Protein AF-A0A528TV25-F1 (afdb_monomer_lite)

Sequence (119 aa):
WLLYYGLGSLFPQYPWIRESWMWPYLRQAWPYGVLALTLSFAGYEGEVMRGAFAGVPKGQLEAARAFGMSRFKIFRRIRQDTYLTYEPLLLLALIYMTITGILVLIFSRIEARIPVKIG

Foldseek 3Di:
DCQCVPQLVVQVVDPVSCPDPCNVVSNDPLVSVVVVVVVVLVVVVVVVVVVLVVPDDVVLVVVCVVVVHDPVRSVVVSVVVSCVVCVVVVVVSVVVVVVSVVVSVVVVVVVVVDPPPPD

Secondary structure (DSSP, 8-state):
-IIIIIIHHHGGG-HHHHTSTTHHHHTSSHHHHHHHHHHHHHHHHHHHHHHHHHTS-HHHHHHHHHTT--HHHHHHHHHHHHHHHHHHHHHHHHHHHHHHHHHHHHHHHHHTTS-----

Structure (mmCIF, N/CA/C/O backbone):
data_AF-A0A528TV25-F1
#
_entry.id   AF-A0A528TV25-F1
#
loop_
_atom_site.group_PDB
_atom_site.id
_atom_site.type_symbol
_atom_site.label_atom_id
_atom_site.label_alt_id
_atom_site.label_comp_id
_atom_site.label_asym_id
_atom_site.label_entity_id
_atom_site.label_seq_id
_atom_site.pdbx_PDB_ins_code
_atom_site.Cartn_x
_atom_site.Cartn_y
_atom_site.Cartn_z
_atom_site.occupancy
_atom_site.B_iso_or_equiv
_atom_site.auth_seq_id
_atom_site.auth_comp_id
_atom_site.auth_asym_id
_atom_site.auth_atom_id
_atom_site.pdbx_PDB_model_num
ATOM 1 N N . TRP A 1 1 ? 12.673 -9.988 -9.044 1.00 53.59 1 TRP A N 1
ATOM 2 C CA . TRP A 1 1 ? 13.238 -11.025 -9.934 1.00 53.59 1 TRP A CA 1
ATOM 3 C C . TRP A 1 1 ? 12.140 -11.844 -10.619 1.00 53.59 1 TRP A C 1
ATOM 5 O O . TRP A 1 1 ? 12.030 -11.740 -11.832 1.00 53.59 1 TRP A O 1
ATOM 15 N N . LEU A 1 2 ? 11.260 -12.536 -9.876 1.00 68.56 2 LEU A N 1
ATOM 16 C CA . LEU A 1 2 ? 10.148 -13.336 -10.435 1.00 68.56 2 LEU A CA 1
ATOM 17 C C . LEU A 1 2 ? 9.179 -12.566 -11.351 1.00 68.56 2 LEU A C 1
ATOM 19 O O . LEU A 1 2 ? 8.781 -13.090 -12.381 1.00 68.56 2 LEU A O 1
ATOM 23 N N . LEU A 1 3 ? 8.810 -11.327 -11.015 1.00 70.12 3 LEU A N 1
ATOM 24 C CA . LEU A 1 3 ? 7.870 -10.558 -11.843 1.00 70.12 3 LEU A CA 1
ATOM 25 C C . LEU A 1 3 ? 8.479 -10.173 -13.200 1.00 70.12 3 LEU A C 1
ATOM 27 O O . LEU A 1 3 ? 7.865 -10.400 -14.230 1.00 70.12 3 LEU A O 1
ATOM 31 N N . TYR A 1 4 ? 9.712 -9.666 -13.221 1.00 66.19 4 TYR A N 1
ATOM 32 C CA . TYR A 1 4 ? 10.364 -9.260 -14.468 1.00 66.19 4 TYR A CA 1
ATOM 33 C C . TYR A 1 4 ? 10.796 -10.454 -15.330 1.00 66.19 4 TYR A C 1
ATOM 35 O O . TYR A 1 4 ? 10.454 -10.519 -16.503 1.00 66.19 4 TYR A O 1
ATOM 43 N N . TYR A 1 5 ? 11.498 -11.433 -14.752 1.00 67.56 5 TYR A N 1
ATOM 44 C CA . TYR A 1 5 ? 11.996 -12.582 -15.515 1.00 67.56 5 TYR A CA 1
ATOM 45 C C . TYR A 1 5 ? 10.941 -13.670 -15.727 1.00 67.56 5 TYR A C 1
ATOM 47 O O . TYR A 1 5 ? 11.005 -14.378 -16.722 1.00 67.56 5 TYR A O 1
ATOM 55 N N . GLY A 1 6 ? 9.964 -13.817 -14.830 1.00 73.44 6 GLY A N 1
ATOM 56 C CA . GLY A 1 6 ? 8.869 -14.779 -14.970 1.00 73.44 6 GLY A CA 1
ATOM 57 C C . GLY A 1 6 ? 7.761 -14.244 -15.871 1.00 73.44 6 GLY A C 1
ATOM 58 O O . GLY A 1 6 ? 7.569 -14.745 -16.972 1.00 73.44 6 GLY A O 1
ATOM 59 N N . LEU A 1 7 ? 7.053 -13.188 -15.454 1.00 70.31 7 LEU A N 1
ATOM 60 C 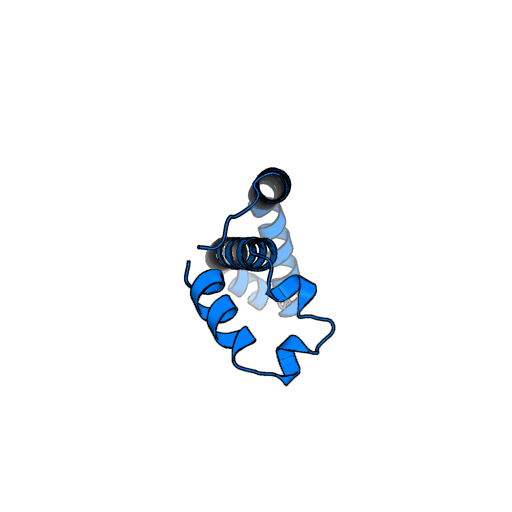CA . LEU A 1 7 ? 5.960 -12.641 -16.274 1.00 70.31 7 LEU A CA 1
ATOM 61 C C . LEU A 1 7 ? 6.481 -11.998 -17.565 1.00 70.31 7 LEU A C 1
ATOM 63 O O . LEU A 1 7 ? 5.897 -12.214 -18.625 1.00 70.31 7 LEU A O 1
ATOM 67 N N . GLY A 1 8 ? 7.619 -11.302 -17.513 1.00 67.81 8 GLY A N 1
ATOM 68 C CA . GLY A 1 8 ? 8.239 -10.716 -18.704 1.00 67.81 8 GLY A CA 1
ATOM 69 C C . GLY A 1 8 ? 8.771 -11.737 -19.720 1.00 67.81 8 GLY A C 1
ATOM 70 O O . GLY A 1 8 ? 8.922 -11.373 -20.882 1.00 67.81 8 GLY A O 1
ATOM 71 N N . SER A 1 9 ? 8.994 -13.007 -19.345 1.00 68.81 9 SER A N 1
ATOM 72 C CA . SER A 1 9 ? 9.330 -14.091 -20.294 1.00 68.81 9 SER A CA 1
ATOM 73 C C . SER A 1 9 ? 8.127 -14.942 -20.720 1.00 68.81 9 SER A C 1
ATOM 75 O O . SER A 1 9 ? 8.160 -15.563 -21.784 1.00 68.81 9 SER A O 1
ATOM 77 N N . LEU A 1 10 ? 7.039 -14.937 -19.941 1.00 72.44 10 LEU A N 1
ATOM 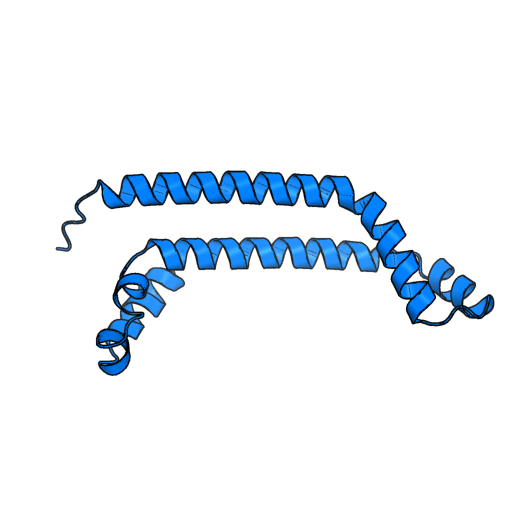78 C CA . LEU A 1 10 ? 5.787 -15.636 -20.253 1.00 72.44 10 LEU A CA 1
ATOM 79 C C . LEU A 1 10 ? 4.887 -14.841 -21.203 1.00 72.44 10 LEU A C 1
ATOM 81 O O . LEU A 1 10 ? 4.353 -15.398 -22.156 1.00 72.44 10 LEU A O 1
ATOM 85 N N . PHE A 1 11 ? 4.732 -13.533 -20.990 1.00 74.44 11 PHE A N 1
ATOM 86 C CA . PHE A 1 11 ? 3.888 -12.682 -21.836 1.00 74.44 11 PHE A CA 1
ATOM 87 C C . PHE A 1 11 ? 4.306 -12.598 -23.311 1.00 74.44 11 PHE A C 1
ATOM 89 O O . PHE A 1 11 ? 3.416 -12.601 -24.163 1.00 74.44 11 PHE A O 1
ATOM 96 N N . PRO A 1 12 ? 5.607 -12.607 -23.666 1.00 71.44 12 PRO A N 1
ATOM 97 C CA . PRO A 1 12 ? 6.020 -12.752 -25.050 1.00 71.44 12 PRO A CA 1
ATOM 98 C C . PRO A 1 12 ? 5.545 -14.068 -25.670 1.00 71.44 12 PRO A C 1
ATOM 100 O O . PRO A 1 12 ? 5.396 -14.122 -26.874 1.00 71.44 12 PRO A O 1
ATOM 103 N N . GLN A 1 13 ? 5.267 -15.147 -24.941 1.00 77.12 13 GLN A N 1
ATOM 104 C CA . GLN A 1 13 ? 4.871 -16.414 -25.583 1.00 77.12 13 GLN A CA 1
ATOM 105 C C . GLN A 1 13 ? 3.473 -16.347 -26.217 1.00 77.12 13 GLN A C 1
ATOM 107 O O . GLN A 1 13 ? 3.161 -17.134 -27.106 1.00 77.12 13 GLN A O 1
ATOM 112 N N . TYR A 1 14 ? 2.669 -15.352 -25.838 1.00 81.12 14 TYR A N 1
ATOM 113 C CA . TYR A 1 14 ? 1.296 -15.174 -26.289 1.00 81.12 14 TYR A CA 1
ATOM 114 C C . TYR A 1 14 ? 1.184 -14.067 -27.358 1.00 81.12 14 TYR A C 1
ATOM 116 O O . TYR A 1 14 ? 1.376 -12.890 -27.041 1.00 81.12 14 TYR A O 1
ATOM 124 N N . PRO A 1 15 ? 0.844 -14.400 -28.621 1.00 75.25 15 PRO A N 1
ATOM 125 C CA . PRO A 1 15 ? 0.778 -13.425 -29.720 1.00 75.25 15 PRO A CA 1
ATOM 126 C C . PRO A 1 15 ? -0.221 -12.283 -29.472 1.00 75.25 15 PRO A C 1
ATOM 128 O O . PRO A 1 15 ? 0.098 -11.117 -29.677 1.00 75.25 15 PRO A O 1
ATOM 131 N N . TRP A 1 16 ? -1.386 -12.604 -28.906 1.00 77.38 16 TRP A N 1
ATOM 132 C CA . TRP A 1 16 ? -2.451 -11.648 -28.584 1.00 77.38 16 TRP A CA 1
ATOM 133 C C . TRP A 1 16 ? -2.050 -10.600 -27.531 1.00 77.38 16 TRP A C 1
ATOM 135 O O . TRP A 1 16 ? -2.568 -9.486 -27.542 1.00 77.38 16 TRP A O 1
ATOM 145 N N . ILE A 1 17 ? -1.098 -10.917 -26.645 1.00 76.44 17 ILE A N 1
ATOM 146 C CA . ILE A 1 17 ? -0.560 -9.954 -25.672 1.00 76.44 17 ILE A CA 1
ATOM 147 C C . ILE A 1 17 ? 0.443 -9.019 -26.352 1.00 76.44 17 ILE A C 1
ATOM 149 O O . ILE A 1 17 ? 0.448 -7.824 -26.058 1.00 76.44 17 ILE A O 1
ATOM 153 N N . ARG A 1 18 ? 1.252 -9.527 -27.292 1.00 72.44 18 ARG A N 1
ATOM 154 C CA . ARG A 1 18 ? 2.223 -8.723 -28.056 1.00 72.44 18 ARG A CA 1
ATOM 155 C C . ARG A 1 18 ? 1.570 -7.709 -28.989 1.00 72.44 18 ARG A C 1
ATOM 157 O O . ARG A 1 18 ? 2.112 -6.626 -29.182 1.00 72.44 18 ARG A O 1
ATOM 164 N N . GLU A 1 19 ? 0.425 -8.063 -29.558 1.00 78.00 19 GLU A N 1
ATOM 165 C CA . GLU A 1 19 ? -0.346 -7.192 -30.454 1.00 78.00 19 GLU A CA 1
ATOM 166 C C . GLU A 1 19 ? -1.240 -6.203 -29.690 1.00 78.00 19 GLU A C 1
ATOM 168 O O . GLU A 1 19 ? -1.800 -5.276 -30.272 1.00 78.00 19 GLU A O 1
ATOM 173 N N . SER A 1 20 ? -1.357 -6.368 -28.370 1.00 81.62 20 SER A N 1
ATOM 174 C CA . SER A 1 20 ? -2.163 -5.486 -27.537 1.00 81.62 20 SER A CA 1
ATOM 175 C C . SER A 1 20 ? -1.486 -4.137 -27.284 1.00 81.62 20 SER A C 1
ATOM 177 O O . SER A 1 20 ? -0.261 -4.004 -27.215 1.00 81.62 20 SER A O 1
ATOM 179 N N . TRP A 1 21 ? -2.314 -3.133 -27.002 1.00 80.94 21 TRP A N 1
ATOM 180 C CA . TRP A 1 21 ? -1.887 -1.807 -26.549 1.00 80.94 21 TRP A CA 1
ATOM 181 C C . TRP A 1 21 ? -1.067 -1.831 -25.242 1.00 80.94 21 TRP A C 1
ATOM 183 O O . TRP A 1 21 ? -0.412 -0.845 -24.911 1.00 80.94 21 TRP A O 1
ATOM 193 N N . MET A 1 22 ? -1.082 -2.943 -24.495 1.00 75.38 22 MET A N 1
ATOM 194 C CA . MET A 1 22 ? -0.359 -3.107 -23.229 1.00 75.38 22 MET A CA 1
ATOM 195 C C . MET A 1 22 ? 1.101 -3.534 -23.423 1.00 75.38 22 MET A C 1
ATOM 197 O O . MET A 1 22 ? 1.928 -3.339 -22.530 1.00 75.38 22 MET A O 1
ATOM 201 N N . TRP A 1 23 ? 1.446 -4.089 -24.587 1.00 76.25 23 TRP A N 1
ATOM 202 C CA . TRP A 1 23 ? 2.785 -4.594 -24.893 1.00 76.25 23 TRP A CA 1
ATOM 203 C C . TRP A 1 23 ? 3.929 -3.577 -24.714 1.00 76.25 23 TRP A C 1
ATOM 205 O O . TRP A 1 23 ? 4.965 -3.955 -24.157 1.00 76.25 23 TRP A O 1
ATOM 215 N N . PRO A 1 24 ? 3.784 -2.287 -25.094 1.00 76.25 24 PRO A N 1
ATOM 216 C CA . PRO A 1 24 ? 4.823 -1.282 -24.882 1.00 76.25 24 PRO A CA 1
ATOM 217 C C . PRO A 1 24 ? 5.193 -1.100 -23.412 1.00 76.25 24 PRO A C 1
ATOM 219 O O . PRO A 1 24 ? 6.339 -0.772 -23.122 1.00 76.25 24 PRO A O 1
ATOM 222 N N . TYR A 1 25 ? 4.251 -1.332 -22.497 1.00 74.38 25 TYR A N 1
ATOM 223 C CA . TYR A 1 25 ? 4.464 -1.234 -21.057 1.00 74.38 25 TYR A CA 1
ATOM 224 C C . TYR A 1 25 ? 4.986 -2.560 -20.493 1.00 74.38 25 TYR A C 1
ATOM 226 O O . TYR A 1 25 ? 5.998 -2.574 -19.801 1.00 74.38 25 TYR A O 1
ATOM 234 N N . LEU A 1 26 ? 4.367 -3.688 -20.858 1.00 75.75 26 LEU A N 1
ATOM 235 C CA . LEU A 1 26 ? 4.736 -5.024 -20.367 1.00 75.75 26 LEU A CA 1
ATOM 236 C C . LEU A 1 26 ? 6.139 -5.483 -20.790 1.00 75.75 26 LEU A C 1
ATOM 238 O O . LEU A 1 26 ? 6.704 -6.364 -20.150 1.00 75.75 26 LEU A O 1
ATOM 242 N N . ARG A 1 27 ? 6.723 -4.908 -21.844 1.00 73.56 27 ARG A N 1
ATOM 243 C CA . ARG A 1 27 ? 8.111 -5.200 -22.245 1.00 73.56 27 ARG A CA 1
ATOM 244 C C . ARG A 1 27 ? 9.170 -4.424 -21.454 1.00 73.56 27 ARG A C 1
ATOM 246 O O . ARG A 1 27 ? 10.351 -4.721 -21.592 1.00 73.56 27 ARG A O 1
ATOM 253 N N . GLN A 1 28 ? 8.779 -3.387 -20.714 1.00 73.62 28 GLN A N 1
ATOM 254 C CA . GLN A 1 28 ? 9.703 -2.542 -19.953 1.00 73.62 28 GLN A CA 1
ATOM 255 C C . GLN A 1 28 ? 9.871 -3.095 -18.534 1.00 73.62 28 GLN A C 1
ATOM 257 O O . GLN A 1 28 ? 8.957 -3.715 -17.997 1.00 73.62 28 GLN A O 1
ATOM 262 N N . ALA A 1 29 ? 11.024 -2.869 -17.900 1.00 71.25 29 ALA A N 1
ATOM 263 C CA . ALA A 1 29 ? 11.282 -3.384 -16.553 1.00 71.25 29 ALA A CA 1
ATOM 264 C C . ALA A 1 29 ? 10.546 -2.606 -15.450 1.00 71.25 29 ALA A C 1
ATOM 266 O O . ALA A 1 29 ? 10.131 -3.183 -14.440 1.00 71.25 29 ALA A O 1
ATOM 267 N N . TRP A 1 30 ? 10.341 -1.302 -15.652 1.00 68.50 30 TRP A N 1
ATOM 268 C CA . TRP A 1 30 ? 9.831 -0.403 -14.618 1.00 68.50 30 TRP A CA 1
ATOM 269 C C . TRP A 1 30 ? 8.424 -0.744 -14.078 1.00 68.50 30 TRP A C 1
ATOM 271 O O . TRP A 1 30 ? 8.255 -0.628 -12.862 1.00 68.50 30 TRP A O 1
ATOM 281 N N . PRO A 1 31 ? 7.424 -1.219 -14.859 1.00 74.38 31 PRO A N 1
ATOM 282 C CA . PRO A 1 31 ? 6.098 -1.518 -14.309 1.00 74.38 31 PRO A CA 1
ATOM 283 C C . PRO A 1 31 ? 6.127 -2.701 -13.343 1.00 74.38 31 PRO A C 1
ATOM 285 O O . PRO A 1 31 ? 5.423 -2.697 -12.336 1.00 74.38 31 PRO A O 1
ATOM 288 N N . TYR A 1 32 ? 6.982 -3.694 -13.606 1.00 76.81 32 TYR A N 1
ATOM 289 C CA . TYR A 1 32 ? 7.180 -4.822 -12.695 1.00 76.81 32 TYR A CA 1
ATOM 290 C C . TYR A 1 32 ? 7.867 -4.386 -11.403 1.00 76.81 32 TYR A C 1
ATOM 292 O O . TYR A 1 32 ? 7.539 -4.907 -10.339 1.00 76.81 32 TYR A O 1
ATOM 300 N N . GLY A 1 33 ? 8.797 -3.427 -11.485 1.00 75.62 33 GLY A N 1
ATOM 301 C CA . GLY A 1 33 ? 9.427 -2.812 -10.316 1.00 75.62 33 GLY A CA 1
ATOM 302 C C . GLY A 1 33 ? 8.414 -2.075 -9.441 1.00 75.62 33 GLY A C 1
ATOM 303 O O . GLY A 1 33 ? 8.347 -2.326 -8.239 1.00 75.62 33 GLY A O 1
ATOM 304 N N . VAL A 1 34 ? 7.571 -1.238 -10.055 1.00 75.44 34 VAL A N 1
ATOM 305 C CA . VAL A 1 34 ? 6.472 -0.543 -9.366 1.00 75.44 34 VAL A CA 1
ATOM 306 C C . VAL A 1 34 ? 5.531 -1.549 -8.710 1.00 75.44 34 VAL A C 1
ATOM 308 O O . VAL A 1 34 ? 5.287 -1.455 -7.513 1.00 75.44 34 VAL A O 1
ATOM 311 N N . LEU A 1 35 ? 5.065 -2.555 -9.454 1.00 77.31 35 LEU A N 1
ATOM 312 C CA . LEU A 1 35 ? 4.137 -3.560 -8.939 1.00 77.31 35 LEU A CA 1
ATOM 313 C C . LEU A 1 35 ? 4.718 -4.330 -7.742 1.00 77.31 35 LEU A C 1
ATOM 315 O O . LEU A 1 35 ? 4.032 -4.521 -6.739 1.00 77.31 35 LEU A O 1
ATOM 319 N N . ALA A 1 36 ? 5.985 -4.746 -7.824 1.00 78.12 36 ALA A N 1
ATOM 320 C CA . ALA A 1 36 ? 6.671 -5.450 -6.741 1.00 78.12 36 ALA A CA 1
ATOM 321 C C . ALA A 1 36 ? 6.757 -4.607 -5.460 1.00 78.12 36 ALA A C 1
ATOM 323 O O . ALA A 1 36 ? 6.551 -5.117 -4.355 1.00 78.12 36 ALA A O 1
ATOM 324 N N . LEU A 1 37 ? 7.058 -3.316 -5.615 1.00 74.50 37 LEU A N 1
ATOM 325 C CA . LEU A 1 37 ? 7.159 -2.370 -4.510 1.00 74.50 37 LEU A CA 1
ATOM 326 C C . LEU A 1 37 ? 5.789 -2.084 -3.903 1.00 74.50 37 LEU A C 1
ATOM 328 O O . LEU A 1 37 ? 5.644 -2.160 -2.687 1.00 74.50 37 LEU A O 1
ATOM 332 N N . THR A 1 38 ? 4.774 -1.837 -4.7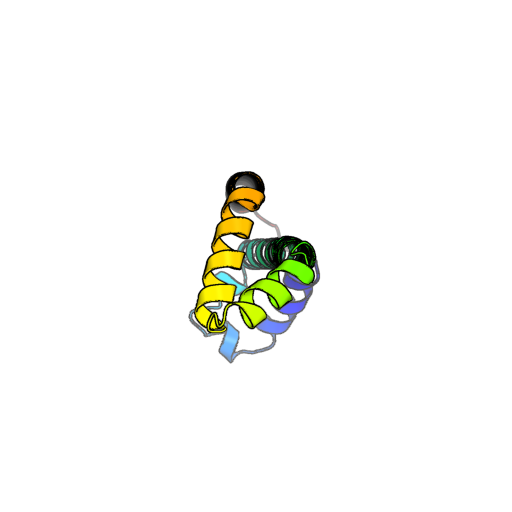35 1.00 77.19 38 THR A N 1
ATOM 333 C CA . THR A 1 38 ? 3.399 -1.622 -4.276 1.00 77.19 38 THR A CA 1
ATOM 334 C C . THR A 1 38 ? 2.883 -2.824 -3.495 1.00 77.19 38 THR A C 1
ATOM 336 O O . THR A 1 38 ? 2.306 -2.639 -2.431 1.00 77.19 38 THR A O 1
ATOM 339 N N . LEU A 1 39 ? 3.121 -4.051 -3.970 1.00 78.44 39 LEU A N 1
ATOM 340 C CA . LEU A 1 39 ? 2.707 -5.263 -3.258 1.00 78.44 39 LEU A CA 1
ATOM 341 C C . LE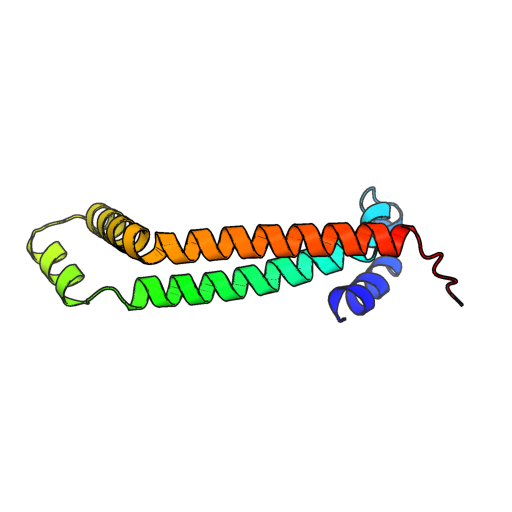U A 1 39 ? 3.437 -5.430 -1.921 1.00 78.44 39 LEU A C 1
ATOM 343 O O . LEU A 1 39 ? 2.797 -5.720 -0.913 1.00 78.44 39 LEU A O 1
ATOM 347 N N . SER A 1 40 ? 4.754 -5.210 -1.897 1.00 77.62 40 SER A N 1
ATOM 348 C CA . SER A 1 40 ? 5.541 -5.257 -0.656 1.00 77.62 40 SER A CA 1
ATOM 349 C C . SER A 1 40 ? 5.036 -4.237 0.369 1.00 77.62 40 SER A C 1
ATOM 351 O O . SER A 1 40 ? 4.855 -4.563 1.541 1.00 77.62 40 SER A O 1
ATOM 353 N N . PHE A 1 41 ? 4.757 -3.014 -0.084 1.00 74.31 41 PHE A N 1
ATOM 354 C CA . PHE A 1 41 ? 4.262 -1.935 0.762 1.00 74.31 41 PHE A CA 1
ATOM 355 C C . PHE A 1 41 ? 2.833 -2.192 1.255 1.00 74.31 41 PHE A C 1
ATOM 357 O O . PHE A 1 41 ? 2.556 -2.055 2.442 1.00 74.31 41 PHE A O 1
ATOM 364 N N . ALA A 1 42 ? 1.939 -2.645 0.374 1.00 76.69 42 ALA A N 1
ATOM 365 C CA . ALA A 1 42 ? 0.568 -2.996 0.734 1.00 76.69 42 ALA A CA 1
ATOM 366 C C . ALA A 1 42 ? 0.514 -4.127 1.774 1.00 76.69 42 ALA A C 1
ATOM 368 O O . ALA A 1 42 ? -0.326 -4.093 2.670 1.00 76.69 42 ALA A O 1
ATOM 369 N N . GLY A 1 43 ? 1.422 -5.106 1.686 1.00 79.19 43 GLY A N 1
ATOM 370 C CA . GLY A 1 43 ? 1.549 -6.161 2.693 1.00 79.19 43 GLY A CA 1
ATOM 371 C C . GLY A 1 43 ? 1.978 -5.621 4.060 1.00 79.19 43 GLY A C 1
ATOM 372 O O . GLY A 1 43 ? 1.386 -5.982 5.076 1.00 79.19 43 GLY A O 1
ATOM 373 N N . TYR A 1 44 ? 2.959 -4.717 4.083 1.00 74.62 44 TYR A N 1
ATOM 374 C CA . TYR A 1 44 ? 3.411 -4.063 5.311 1.00 74.62 44 TYR A CA 1
ATOM 375 C C . TYR A 1 44 ? 2.300 -3.225 5.965 1.00 74.62 44 TYR A C 1
ATOM 377 O O . TYR A 1 44 ? 1.995 -3.418 7.141 1.00 74.62 44 TYR A O 1
ATOM 385 N N . GLU A 1 45 ? 1.635 -2.361 5.193 1.00 70.31 45 GLU A N 1
ATOM 386 C CA . GLU A 1 45 ? 0.500 -1.554 5.665 1.00 70.31 45 GLU A CA 1
ATOM 387 C C . GLU A 1 45 ? -0.664 -2.423 6.160 1.00 70.31 45 GLU A C 1
ATOM 389 O O . GLU A 1 45 ? -1.290 -2.120 7.177 1.00 70.31 45 GLU A O 1
ATOM 394 N N . GLY A 1 46 ? -0.935 -3.544 5.484 1.00 76.56 46 GLY A N 1
ATOM 395 C CA . GLY A 1 46 ? -1.954 -4.505 5.904 1.00 76.56 46 GLY A CA 1
ATOM 396 C C . GLY A 1 46 ? -1.679 -5.097 7.289 1.00 76.56 46 GLY A C 1
ATOM 397 O O . GLY A 1 46 ? -2.585 -5.171 8.121 1.00 76.56 46 GLY A O 1
ATOM 398 N N . GLU A 1 47 ? -0.429 -5.464 7.576 1.00 76.81 47 GLU A N 1
ATOM 399 C CA . GLU A 1 47 ? -0.025 -5.971 8.894 1.00 76.81 47 GLU A CA 1
ATOM 400 C C . GLU A 1 47 ? -0.077 -4.890 9.980 1.00 76.81 47 GLU A C 1
ATOM 402 O O . GLU A 1 47 ? -0.515 -5.157 11.103 1.00 76.81 47 GLU A O 1
ATOM 407 N N . VAL A 1 48 ? 0.289 -3.653 9.641 1.00 72.62 48 VAL A N 1
ATOM 408 C CA . VAL A 1 48 ? 0.161 -2.494 10.535 1.00 72.62 48 VAL A CA 1
ATOM 409 C C . VAL A 1 48 ? -1.310 -2.242 10.887 1.00 72.62 48 VAL A C 1
ATOM 411 O O . VAL A 1 48 ? -1.656 -2.137 12.066 1.00 72.62 48 VAL A O 1
ATOM 414 N N . MET A 1 49 ? -2.207 -2.246 9.897 1.00 70.69 49 MET A N 1
ATOM 415 C CA . MET A 1 49 ? -3.653 -2.136 10.123 1.00 70.69 49 MET A CA 1
ATOM 416 C C . MET A 1 49 ? -4.211 -3.310 10.936 1.00 70.69 49 MET A C 1
ATOM 418 O O . MET A 1 49 ? -5.081 -3.126 11.787 1.00 70.69 49 MET A O 1
ATOM 422 N N . ARG A 1 50 ? -3.708 -4.530 10.729 1.00 76.88 50 ARG A N 1
ATOM 423 C CA . ARG A 1 50 ? -4.091 -5.691 11.542 1.00 76.88 50 ARG A CA 1
ATOM 424 C C . ARG A 1 50 ? -3.683 -5.505 13.009 1.00 76.88 50 ARG A C 1
ATOM 426 O O . ARG A 1 50 ? -4.482 -5.802 13.899 1.00 76.88 50 ARG A O 1
ATOM 433 N N . GLY A 1 51 ? -2.483 -4.978 13.263 1.00 73.19 51 GLY A N 1
ATOM 434 C CA . GLY A 1 51 ? -2.026 -4.582 14.599 1.00 73.19 51 GLY A CA 1
ATOM 435 C C . GLY A 1 51 ? -2.932 -3.528 15.242 1.00 73.19 51 GLY A C 1
ATOM 436 O O . GLY A 1 51 ? -3.260 -3.632 16.424 1.00 73.19 51 GLY A O 1
ATOM 437 N N . ALA A 1 52 ? -3.431 -2.585 14.441 1.00 69.9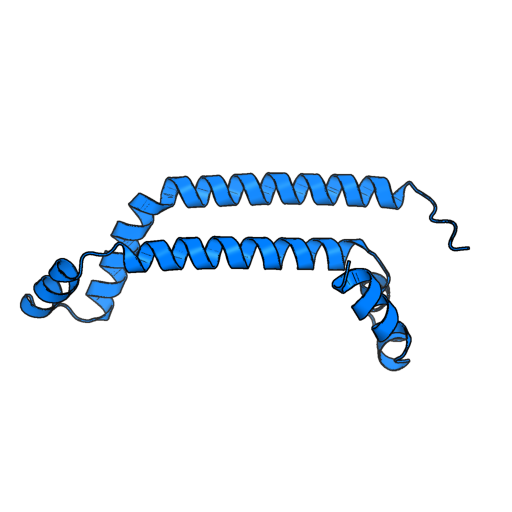4 52 ALA A N 1
ATOM 438 C CA . ALA A 1 52 ? -4.383 -1.551 14.846 1.00 69.94 52 ALA A CA 1
ATOM 439 C C . ALA A 1 52 ? -5.650 -2.098 15.454 1.00 69.94 52 ALA A C 1
ATOM 441 O O . ALA A 1 52 ? -6.014 -1.766 16.582 1.00 69.94 52 ALA A O 1
ATOM 442 N N . PHE A 1 53 ? -6.305 -2.972 14.703 1.00 69.38 53 PHE A N 1
ATOM 443 C CA . PHE A 1 53 ? -7.566 -3.541 15.128 1.00 69.38 53 PHE A CA 1
ATOM 444 C C . PHE A 1 53 ? -7.379 -4.507 16.300 1.00 69.38 53 PHE A C 1
ATOM 446 O O . PHE A 1 53 ? -8.258 -4.595 17.155 1.00 69.38 53 PHE A O 1
ATOM 453 N N . ALA A 1 54 ? -6.230 -5.185 16.385 1.00 75.06 54 ALA A N 1
ATOM 454 C CA . ALA A 1 54 ? -5.894 -6.056 17.508 1.00 75.06 54 ALA A CA 1
ATOM 455 C C . ALA A 1 54 ? -5.597 -5.288 18.812 1.00 75.06 54 ALA A C 1
ATOM 457 O O . ALA A 1 54 ? -5.805 -5.837 19.893 1.00 75.06 54 ALA A O 1
ATOM 458 N N . GLY A 1 55 ? -5.146 -4.032 18.726 1.00 70.81 55 GLY A N 1
ATOM 459 C CA . GLY A 1 55 ? -4.861 -3.179 19.883 1.00 70.81 55 GLY A CA 1
ATOM 460 C C . GLY A 1 55 ? -6.102 -2.641 20.603 1.00 70.81 55 GLY A C 1
ATOM 461 O O . GLY A 1 55 ? -5.986 -2.106 21.704 1.00 70.81 55 GLY A O 1
ATOM 462 N N . VAL A 1 56 ? -7.296 -2.787 20.018 1.00 72.25 56 VAL A N 1
ATOM 463 C CA . VAL A 1 56 ? -8.546 -2.287 20.604 1.00 72.25 56 VAL A CA 1
ATOM 464 C C . VAL A 1 56 ? -8.943 -3.155 21.809 1.00 72.25 56 VAL A C 1
ATOM 466 O O . VAL A 1 56 ? -9.224 -4.347 21.639 1.00 72.25 56 VAL A O 1
ATOM 469 N N . PRO A 1 57 ? -9.036 -2.594 23.031 1.00 76.88 57 PRO A N 1
ATOM 470 C CA . PRO A 1 57 ? -9.385 -3.371 24.215 1.00 76.88 57 PRO A CA 1
ATOM 471 C C . PRO A 1 57 ? -10.779 -3.993 24.086 1.00 76.88 57 PRO A C 1
ATOM 473 O O . PRO A 1 57 ? -11.770 -3.290 23.882 1.00 76.88 57 PRO A O 1
ATOM 476 N N . LYS A 1 58 ? -10.892 -5.313 24.279 1.00 74.50 58 LYS A N 1
ATOM 477 C CA . LYS A 1 58 ? -12.179 -6.035 24.198 1.00 74.50 58 LYS A CA 1
ATOM 478 C C . LYS A 1 58 ? -13.247 -5.466 25.147 1.00 74.50 58 LYS A C 1
ATOM 480 O O . LYS A 1 58 ? -14.419 -5.419 24.781 1.00 74.50 58 LYS A O 1
ATOM 485 N N . GLY A 1 59 ? -12.840 -4.936 26.303 1.00 77.81 59 GLY A N 1
ATOM 486 C CA . GLY A 1 59 ? -13.739 -4.276 27.257 1.00 77.81 59 GLY A CA 1
ATOM 487 C C . GLY A 1 59 ? -14.434 -3.025 26.703 1.00 77.81 59 GLY A C 1
ATOM 488 O O . GLY A 1 59 ? -15.581 -2.768 27.053 1.00 77.81 59 GLY A O 1
ATOM 489 N N . GLN A 1 60 ? -13.813 -2.290 25.772 1.00 74.50 60 GLN A N 1
ATOM 490 C CA . GLN A 1 60 ? -14.460 -1.155 25.094 1.00 74.50 60 GLN A CA 1
ATOM 491 C C . GLN A 1 60 ? -15.592 -1.620 24.167 1.00 74.50 60 GLN A C 1
ATOM 493 O O . GLN A 1 60 ? -16.657 -1.005 24.114 1.00 74.50 60 GLN A O 1
ATOM 498 N N . LEU A 1 61 ? -15.388 -2.743 23.470 1.00 75.25 61 LEU A N 1
ATOM 499 C CA . LEU A 1 61 ? -16.395 -3.360 22.601 1.00 75.25 61 LEU A CA 1
ATOM 500 C C . LEU A 1 61 ? -17.580 -3.933 23.387 1.00 75.25 61 LEU A C 1
ATOM 502 O O . LEU A 1 61 ? -18.706 -3.954 22.883 1.00 75.25 61 LEU A O 1
ATOM 506 N N . GLU A 1 62 ? -17.334 -4.447 24.589 1.00 79.75 62 GLU A N 1
ATOM 507 C CA . GLU A 1 62 ? -18.373 -4.968 25.481 1.00 79.75 62 GLU A CA 1
ATOM 508 C C . GLU A 1 62 ? -19.128 -3.842 26.191 1.00 79.75 62 GLU A C 1
ATOM 510 O O . GLU A 1 62 ? -20.357 -3.843 26.169 1.00 79.75 62 GLU A O 1
ATOM 515 N N . ALA A 1 63 ? -18.431 -2.814 26.689 1.00 80.31 63 ALA A N 1
ATOM 516 C CA . ALA A 1 63 ? -19.054 -1.623 27.262 1.00 80.31 63 ALA A CA 1
ATOM 517 C C . ALA A 1 63 ? -19.934 -0.894 26.237 1.00 80.31 63 ALA A C 1
ATOM 519 O O . ALA A 1 63 ? -21.080 -0.560 26.524 1.00 80.31 63 ALA A O 1
ATOM 520 N N . ALA A 1 64 ? -19.455 -0.704 25.004 1.00 79.06 64 ALA A N 1
ATOM 521 C CA . ALA A 1 64 ? -20.245 -0.047 23.965 1.00 79.06 64 ALA A CA 1
ATOM 522 C C . ALA A 1 64 ? -21.501 -0.849 23.574 1.00 79.06 64 ALA A C 1
ATOM 524 O O . ALA A 1 64 ? -22.537 -0.255 23.266 1.00 79.06 64 ALA A O 1
ATOM 525 N N . ARG A 1 65 ? -21.438 -2.189 23.633 1.00 78.62 65 ARG A N 1
ATOM 526 C CA . ARG A 1 65 ? -22.616 -3.057 23.473 1.00 78.62 65 ARG A CA 1
ATOM 527 C C . ARG A 1 65 ? -23.578 -2.945 24.657 1.00 78.62 65 ARG A C 1
ATOM 529 O O . ARG A 1 65 ? -24.777 -2.845 24.422 1.00 78.62 65 ARG A O 1
ATOM 536 N N . ALA A 1 66 ? -23.073 -2.894 25.890 1.00 83.62 66 ALA A N 1
ATOM 537 C CA . ALA A 1 66 ? -23.886 -2.699 27.093 1.00 83.62 66 ALA A CA 1
ATOM 538 C C . ALA A 1 66 ? -24.600 -1.332 27.109 1.00 83.62 66 ALA A C 1
ATOM 540 O O . ALA A 1 66 ? -25.744 -1.238 27.539 1.00 83.62 66 ALA A O 1
ATOM 541 N N . PHE A 1 67 ? -23.972 -0.293 26.549 1.00 81.81 67 PHE A N 1
ATOM 542 C CA . PHE A 1 67 ? -24.571 1.033 26.343 1.00 81.81 67 PHE A CA 1
ATOM 543 C C . PHE A 1 67 ? -25.524 1.121 25.130 1.00 81.81 67 PHE A C 1
ATOM 545 O O . PHE A 1 67 ? -25.973 2.212 24.779 1.00 81.81 67 PHE A O 1
ATOM 552 N N . GLY A 1 68 ? -25.829 0.007 24.454 1.00 85.00 68 GLY A N 1
ATOM 553 C CA . GLY A 1 68 ? -26.775 -0.024 23.334 1.00 85.00 68 GLY A CA 1
ATOM 554 C C . GLY A 1 68 ? -26.264 0.624 22.040 1.00 85.00 68 GLY A C 1
ATOM 555 O O . GLY A 1 68 ? -27.060 0.983 21.169 1.00 85.00 68 GLY A O 1
ATOM 556 N N . MET A 1 69 ? -24.947 0.800 21.867 1.00 85.06 69 MET A N 1
ATOM 557 C CA . MET A 1 69 ? -24.414 1.345 20.616 1.00 85.06 69 MET A CA 1
ATOM 558 C C . MET A 1 69 ? -24.568 0.345 19.466 1.00 85.06 69 MET A C 1
ATOM 560 O O . MET A 1 69 ? -24.190 -0.823 19.563 1.00 85.06 69 MET A O 1
ATOM 564 N N . SER A 1 70 ? -25.061 0.826 18.322 1.00 83.31 70 SER A N 1
ATOM 565 C CA . SER A 1 70 ? -25.102 0.029 17.096 1.00 83.31 70 SER A CA 1
ATOM 566 C C . SER A 1 70 ? -23.686 -0.302 16.611 1.00 83.31 70 SER A C 1
ATOM 568 O O . SER A 1 70 ? -22.756 0.495 16.767 1.00 83.31 70 SER A O 1
ATOM 570 N N . ARG A 1 71 ? -23.519 -1.460 15.957 1.00 76.69 71 ARG A N 1
ATOM 571 C CA . ARG A 1 71 ? -22.211 -1.928 15.451 1.00 76.69 71 ARG A CA 1
ATOM 572 C C . ARG A 1 71 ? -21.501 -0.885 14.581 1.00 76.69 71 ARG A C 1
ATOM 574 O O . ARG A 1 71 ? -20.286 -0.754 14.648 1.00 76.69 71 ARG A O 1
ATOM 581 N N . PHE A 1 72 ? -22.264 -0.093 13.827 1.00 80.81 72 PHE A N 1
ATOM 582 C CA . PHE A 1 72 ? -21.739 0.979 12.981 1.00 80.81 72 PHE A CA 1
ATOM 583 C C . PHE A 1 72 ? -21.161 2.153 13.786 1.00 80.81 72 PHE A C 1
ATOM 585 O O . PHE A 1 72 ? -20.136 2.726 13.416 1.00 80.81 72 PHE A O 1
ATOM 592 N N . LYS A 1 73 ? -21.797 2.501 14.911 1.00 80.75 73 LYS A N 1
ATOM 593 C CA . LYS A 1 73 ? -21.347 3.577 15.802 1.00 80.75 73 LYS A CA 1
ATOM 594 C C . LYS A 1 73 ? -20.074 3.161 16.552 1.00 80.75 73 LYS A C 1
ATOM 596 O O . LYS A 1 73 ? -19.144 3.957 16.650 1.00 80.75 73 LYS A O 1
ATOM 601 N N . ILE A 1 74 ? -20.006 1.894 16.968 1.00 79.50 74 ILE A N 1
ATOM 602 C CA . ILE A 1 74 ? -18.815 1.269 17.564 1.00 79.50 74 ILE A CA 1
ATOM 603 C C . ILE A 1 74 ? -17.655 1.249 16.560 1.00 79.50 74 ILE A C 1
ATOM 605 O O . ILE A 1 74 ? -16.577 1.751 16.859 1.00 79.50 74 ILE A O 1
ATOM 609 N N . PHE A 1 75 ? -17.892 0.755 15.341 1.00 77.44 75 PHE A N 1
ATOM 610 C CA . PHE A 1 75 ? -16.882 0.707 14.282 1.00 77.44 75 PHE A CA 1
ATOM 611 C C . PHE A 1 75 ? -16.339 2.097 13.929 1.00 77.44 75 PHE A C 1
ATOM 613 O O . PHE A 1 75 ? -15.130 2.290 13.824 1.00 77.44 75 PHE A O 1
ATOM 620 N N . ARG A 1 76 ? -17.219 3.100 13.796 1.00 78.31 76 ARG A N 1
ATOM 621 C CA . ARG A 1 76 ? -16.799 4.476 13.504 1.00 78.31 76 ARG A CA 1
ATOM 622 C C . ARG A 1 76 ? -15.935 5.062 14.619 1.00 78.31 76 ARG A C 1
ATOM 624 O O . ARG A 1 76 ? -14.970 5.747 14.298 1.00 78.31 76 ARG A O 1
ATOM 631 N N . ARG A 1 77 ? -16.278 4.799 15.883 1.00 76.94 77 ARG A N 1
ATOM 632 C CA . ARG A 1 77 ? -15.521 5.291 17.038 1.00 76.94 77 ARG A CA 1
ATOM 633 C C . ARG A 1 77 ? -14.155 4.625 17.139 1.00 76.94 77 ARG A C 1
ATOM 635 O O . ARG A 1 77 ? -13.160 5.326 17.235 1.00 76.94 77 ARG A O 1
ATOM 642 N N . ILE A 1 78 ? -14.105 3.304 16.981 1.00 74.31 78 ILE A N 1
ATOM 643 C CA . ILE A 1 78 ? -12.845 2.555 16.931 1.00 74.31 78 ILE A CA 1
ATOM 644 C C . ILE A 1 78 ? -11.956 3.083 15.813 1.00 74.31 78 ILE A C 1
ATOM 646 O O . ILE A 1 78 ? -10.784 3.337 16.047 1.00 74.31 78 ILE A O 1
ATOM 650 N N . ARG A 1 79 ? -12.505 3.319 14.617 1.00 71.69 79 ARG A N 1
ATOM 651 C CA . ARG A 1 79 ? -11.752 3.906 13.505 1.00 71.69 79 ARG A CA 1
ATOM 652 C C . ARG A 1 79 ? -11.200 5.296 13.835 1.00 71.69 79 ARG A C 1
ATOM 654 O O . ARG A 1 79 ? -10.099 5.593 13.402 1.00 71.69 79 ARG A O 1
ATOM 661 N N . GLN A 1 80 ? -11.929 6.136 14.570 1.00 74.25 80 GLN A N 1
ATOM 662 C CA . GLN A 1 80 ? -11.445 7.464 14.973 1.00 74.25 80 GLN A CA 1
ATOM 663 C C . GLN A 1 80 ? -10.334 7.387 16.027 1.00 74.25 80 GLN A C 1
ATOM 665 O O . GLN A 1 80 ? -9.307 8.037 15.854 1.00 74.25 80 GLN A O 1
ATOM 670 N N . ASP A 1 81 ? -10.498 6.552 17.055 1.00 71.00 81 ASP A N 1
ATOM 671 C CA . ASP A 1 81 ? -9.464 6.338 18.080 1.00 71.00 81 ASP A CA 1
ATOM 672 C C . ASP A 1 81 ? -8.212 5.680 17.475 1.00 71.00 81 ASP A C 1
ATOM 674 O O . ASP A 1 81 ? -7.076 6.026 17.807 1.00 71.00 81 ASP A O 1
ATOM 678 N N . THR A 1 82 ? -8.423 4.786 16.504 1.00 69.94 82 THR A N 1
ATOM 679 C CA . THR A 1 82 ? -7.352 4.239 15.670 1.00 69.94 82 THR A CA 1
ATOM 680 C C . THR A 1 82 ? -6.696 5.369 14.878 1.00 69.94 82 THR A C 1
ATOM 682 O O . THR A 1 82 ? -5.497 5.547 14.972 1.00 69.94 82 THR A O 1
ATOM 685 N N . TYR A 1 83 ? -7.432 6.228 14.175 1.00 69.81 83 TYR A N 1
ATOM 686 C CA . TYR A 1 83 ? -6.830 7.303 13.373 1.00 69.81 83 TYR A CA 1
ATOM 687 C C . TYR A 1 83 ? -5.847 8.197 14.146 1.00 69.81 83 TYR A C 1
ATOM 689 O O . TYR A 1 83 ? -4.772 8.477 13.630 1.00 69.81 83 TYR A O 1
ATOM 697 N N . LEU A 1 84 ? -6.165 8.581 15.386 1.00 69.56 84 LEU A N 1
ATOM 698 C CA . LEU A 1 84 ? -5.273 9.391 16.233 1.00 69.56 84 LEU A CA 1
ATOM 699 C C . LEU A 1 84 ? -3.985 8.653 16.632 1.00 69.56 84 LEU A C 1
ATOM 701 O O . LEU A 1 84 ? -2.929 9.260 16.761 1.00 69.56 84 LEU A O 1
ATOM 705 N N . THR A 1 85 ? -4.055 7.332 16.793 1.00 70.88 85 THR A N 1
ATOM 706 C CA . THR A 1 85 ? -2.880 6.493 17.085 1.00 70.88 85 THR A CA 1
ATOM 707 C C . THR A 1 85 ? -2.041 6.229 15.823 1.00 70.88 85 THR A C 1
ATOM 709 O O . THR A 1 85 ? -0.832 6.032 15.907 1.00 70.88 85 THR A O 1
ATOM 712 N N . TYR A 1 86 ? -2.676 6.235 14.645 1.00 69.38 86 TYR A N 1
ATOM 713 C CA . TYR A 1 86 ? -2.072 5.877 13.354 1.00 69.38 86 TYR A CA 1
ATOM 714 C C . TYR A 1 86 ? -1.629 7.081 12.525 1.00 69.38 86 TYR A C 1
ATOM 716 O O . TYR A 1 86 ? -0.896 6.901 11.561 1.00 69.38 86 TYR A O 1
ATOM 724 N N . GLU A 1 87 ? -2.018 8.299 12.895 1.00 71.88 87 GLU A N 1
ATOM 725 C CA . GLU A 1 87 ? -1.570 9.547 12.272 1.00 71.88 87 GLU A CA 1
ATOM 726 C C . GLU A 1 87 ? -0.043 9.592 12.032 1.00 71.88 87 GLU A C 1
ATOM 728 O O . GLU A 1 87 ? 0.360 9.794 10.883 1.00 71.88 87 GLU A O 1
ATOM 733 N N . PRO A 1 88 ? 0.832 9.296 13.018 1.00 72.94 88 PRO A N 1
ATOM 734 C CA . PRO A 1 88 ? 2.276 9.256 12.776 1.00 72.94 88 PRO A CA 1
ATOM 735 C C . PRO A 1 88 ? 2.717 8.128 11.824 1.00 72.94 88 PRO A C 1
ATOM 737 O O . PRO A 1 88 ? 3.671 8.307 11.068 1.00 72.94 88 PRO A O 1
ATOM 740 N N . LEU A 1 89 ? 2.022 6.985 11.811 1.00 72.06 89 LEU A N 1
ATOM 741 C CA . LEU A 1 89 ? 2.317 5.867 10.905 1.00 72.06 89 LEU A CA 1
ATOM 742 C C . LEU A 1 89 ? 1.891 6.173 9.466 1.00 72.06 89 LEU A C 1
ATOM 744 O O . LEU A 1 89 ? 2.632 5.863 8.543 1.00 72.06 89 LEU A O 1
ATOM 748 N N . LEU A 1 90 ? 0.753 6.840 9.269 1.00 72.31 90 LEU A N 1
ATOM 749 C CA . LEU A 1 90 ? 0.285 7.280 7.953 1.00 72.31 90 LEU A CA 1
ATOM 750 C C . LEU A 1 90 ? 1.201 8.353 7.355 1.00 72.31 90 LEU A C 1
ATOM 752 O O . LEU A 1 90 ? 1.441 8.359 6.149 1.00 72.31 90 LEU A O 1
ATOM 756 N N . LEU A 1 91 ? 1.748 9.241 8.188 1.00 77.00 91 LEU A N 1
ATOM 757 C CA . LEU A 1 91 ? 2.767 10.197 7.756 1.00 77.00 91 LEU A CA 1
ATOM 758 C C . LEU A 1 91 ? 4.058 9.484 7.348 1.00 77.00 91 LEU A C 1
ATOM 760 O O . LEU A 1 91 ? 4.617 9.791 6.297 1.00 77.00 91 LEU A O 1
ATOM 764 N N . LEU A 1 92 ? 4.502 8.494 8.126 1.00 75.50 92 LEU A N 1
ATOM 765 C CA . LEU A 1 92 ? 5.664 7.677 7.783 1.00 75.50 92 LEU A CA 1
ATOM 766 C C . LEU A 1 92 ? 5.434 6.897 6.480 1.00 75.50 92 LEU A C 1
ATOM 768 O O . LEU A 1 92 ? 6.299 6.903 5.611 1.00 75.50 92 LEU A O 1
ATOM 772 N N . ALA A 1 93 ? 4.256 6.303 6.310 1.00 71.50 93 ALA A N 1
ATOM 773 C CA . ALA A 1 93 ? 3.815 5.614 5.102 1.00 71.50 93 ALA A CA 1
ATOM 774 C C . ALA A 1 93 ? 3.856 6.536 3.875 1.00 71.50 93 ALA A C 1
ATOM 776 O O . ALA A 1 93 ? 4.401 6.173 2.833 1.00 71.50 93 ALA A O 1
ATOM 777 N N . LEU A 1 94 ? 3.344 7.763 4.010 1.00 76.31 94 LEU A N 1
ATOM 778 C CA . LEU A 1 94 ? 3.376 8.781 2.962 1.00 76.31 94 LEU A CA 1
ATOM 779 C C . LEU A 1 94 ? 4.814 9.199 2.620 1.00 76.31 94 LEU A C 1
ATOM 781 O O . LEU A 1 94 ? 5.160 9.326 1.443 1.00 76.31 94 LEU A O 1
ATOM 785 N N . ILE A 1 95 ? 5.664 9.378 3.634 1.00 81.56 95 ILE A N 1
ATOM 786 C CA . ILE A 1 95 ? 7.087 9.690 3.464 1.00 81.56 95 ILE A CA 1
ATOM 787 C C . ILE A 1 95 ? 7.794 8.541 2.736 1.00 81.56 95 ILE A C 1
ATOM 789 O O . ILE A 1 95 ? 8.475 8.785 1.743 1.00 81.56 95 ILE A O 1
ATOM 793 N N . TYR A 1 96 ? 7.586 7.292 3.158 1.00 74.56 96 TYR A N 1
ATOM 794 C CA . TYR A 1 96 ? 8.152 6.111 2.505 1.00 74.56 96 TYR A CA 1
ATOM 795 C C . TYR A 1 96 ? 7.665 5.968 1.065 1.00 74.56 96 TYR A C 1
ATOM 797 O O . TYR A 1 96 ? 8.486 5.789 0.176 1.00 74.56 96 TYR A O 1
ATOM 805 N N . MET A 1 97 ? 6.368 6.134 0.800 1.00 75.88 97 MET A N 1
ATOM 806 C CA . MET A 1 97 ? 5.806 6.119 -0.556 1.00 75.88 97 MET A CA 1
ATOM 807 C C . MET A 1 97 ? 6.413 7.207 -1.443 1.00 75.88 97 MET A C 1
ATOM 809 O O . MET A 1 97 ? 6.725 6.955 -2.607 1.00 75.88 97 MET A O 1
ATOM 813 N N . THR A 1 98 ? 6.637 8.400 -0.892 1.00 81.25 98 THR A N 1
ATOM 814 C CA . THR A 1 98 ? 7.274 9.508 -1.612 1.00 81.25 98 THR A CA 1
ATOM 815 C C . THR A 1 98 ? 8.738 9.188 -1.915 1.00 81.25 98 THR A C 1
ATOM 817 O O . THR A 1 98 ? 9.173 9.327 -3.057 1.00 81.25 98 THR A O 1
ATOM 820 N N . ILE A 1 99 ? 9.488 8.687 -0.929 1.00 82.81 99 ILE A N 1
ATOM 821 C CA . ILE A 1 99 ? 10.890 8.277 -1.090 1.00 82.81 99 ILE A CA 1
ATOM 822 C C . ILE A 1 99 ? 11.003 7.145 -2.112 1.00 82.81 99 ILE A C 1
ATOM 824 O O . ILE A 1 99 ? 11.809 7.235 -3.034 1.00 82.81 99 ILE A O 1
ATOM 828 N N . THR A 1 100 ? 10.181 6.103 -1.991 1.00 73.44 100 THR A N 1
ATOM 829 C CA . THR A 1 100 ? 10.146 4.971 -2.919 1.00 73.44 100 THR A CA 1
ATOM 830 C C . THR A 1 100 ? 9.770 5.426 -4.326 1.00 73.44 100 THR A C 1
ATOM 832 O O . THR A 1 100 ? 10.435 5.029 -5.279 1.00 73.44 100 THR A O 1
ATOM 835 N N . GLY A 1 101 ? 8.771 6.300 -4.477 1.00 78.25 101 GLY A N 1
ATOM 836 C CA . GLY A 1 101 ? 8.391 6.874 -5.769 1.00 78.25 101 GLY A CA 1
ATOM 837 C C . GLY A 1 101 ? 9.533 7.658 -6.419 1.00 78.25 101 GLY A C 1
ATOM 838 O O . GLY A 1 101 ? 9.827 7.455 -7.596 1.00 78.25 101 GLY A O 1
ATOM 839 N N . ILE A 1 102 ? 10.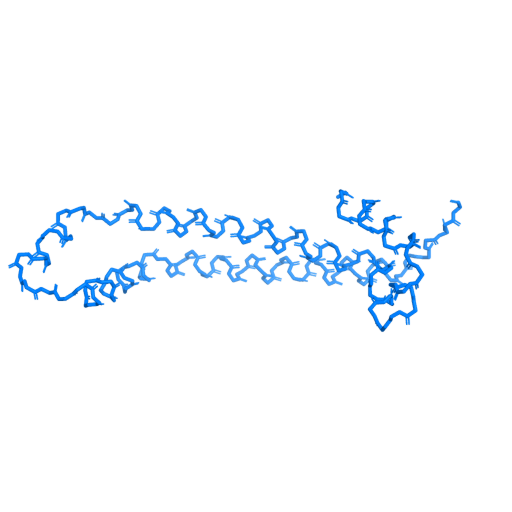238 8.490 -5.647 1.00 81.62 102 ILE A N 1
ATOM 840 C CA . ILE A 1 102 ? 11.421 9.227 -6.115 1.00 81.62 102 ILE A CA 1
ATOM 841 C C . ILE A 1 102 ? 12.534 8.258 -6.531 1.00 81.62 102 ILE A C 1
ATOM 843 O O . ILE A 1 102 ? 13.096 8.405 -7.615 1.00 81.62 102 ILE A O 1
ATOM 847 N N . LEU A 1 103 ? 12.822 7.241 -5.716 1.00 77.25 103 LEU A N 1
ATOM 848 C CA . LEU A 1 103 ? 13.820 6.211 -6.014 1.00 77.25 103 LEU A CA 1
ATOM 849 C C . LEU A 1 103 ? 13.509 5.491 -7.328 1.00 77.25 103 LEU A C 1
ATOM 851 O O . LEU A 1 103 ? 14.385 5.358 -8.180 1.00 77.25 103 LEU A O 1
ATOM 855 N N . VAL A 1 104 ? 12.255 5.082 -7.524 1.00 72.56 104 VAL A N 1
ATOM 856 C CA . VAL A 1 104 ? 11.801 4.417 -8.751 1.00 72.56 104 VAL A CA 1
ATOM 857 C C . VAL A 1 104 ? 11.911 5.341 -9.958 1.00 72.56 104 VAL A C 1
ATOM 859 O O . VAL A 1 104 ? 12.378 4.908 -11.006 1.00 72.56 104 VAL A O 1
ATOM 862 N N . LEU A 1 105 ? 11.529 6.613 -9.831 1.00 74.56 105 LEU A N 1
ATOM 863 C CA . LEU A 1 105 ? 11.646 7.583 -10.922 1.00 74.56 105 LEU A CA 1
ATOM 864 C C . LEU A 1 105 ? 13.107 7.848 -11.302 1.00 74.56 105 LEU A C 1
ATOM 866 O O . LEU A 1 105 ? 13.417 7.970 -12.489 1.00 74.56 105 LEU A O 1
ATOM 870 N N . ILE A 1 106 ? 14.006 7.906 -10.317 1.00 79.62 106 ILE A N 1
ATOM 871 C CA . ILE A 1 106 ? 15.450 8.037 -10.538 1.00 79.62 106 ILE A CA 1
ATOM 872 C C . ILE A 1 106 ? 15.983 6.796 -11.255 1.00 79.62 106 ILE A C 1
ATOM 874 O O . ILE A 1 106 ? 16.620 6.932 -12.298 1.00 79.62 106 ILE A O 1
ATOM 878 N N . PHE A 1 107 ? 15.676 5.597 -10.756 1.00 71.12 107 PHE A N 1
ATOM 879 C CA . PHE A 1 107 ? 16.082 4.346 -11.400 1.00 71.12 107 PHE A CA 1
ATOM 880 C C . PHE A 1 107 ? 15.529 4.225 -12.819 1.00 71.12 107 PHE A C 1
ATOM 882 O O . PHE A 1 107 ? 16.276 3.888 -13.729 1.00 71.12 107 PHE A O 1
ATOM 889 N N . SER A 1 108 ? 14.264 4.588 -13.035 1.00 68.94 108 SER A N 1
ATOM 890 C CA . SER A 1 108 ? 13.633 4.590 -14.356 1.00 68.94 108 SER A CA 1
ATOM 891 C C . SER A 1 108 ? 14.330 5.561 -15.316 1.00 68.94 108 SER A C 1
ATOM 893 O O . SER A 1 108 ? 14.590 5.218 -16.469 1.00 68.94 108 SER A O 1
ATOM 895 N N . ARG A 1 109 ? 14.714 6.755 -14.843 1.00 71.88 109 ARG A N 1
ATOM 896 C CA . ARG A 1 109 ? 15.494 7.712 -15.642 1.00 71.88 109 ARG A CA 1
ATOM 897 C C . ARG A 1 109 ? 16.910 7.232 -15.946 1.00 71.88 109 ARG A C 1
ATOM 899 O O . ARG A 1 109 ? 17.423 7.559 -17.015 1.00 71.88 109 ARG A O 1
ATOM 906 N N . ILE A 1 110 ? 17.544 6.511 -15.024 1.00 72.94 110 ILE A N 1
ATOM 907 C CA . ILE A 1 110 ? 18.884 5.942 -15.211 1.00 72.94 110 ILE A CA 1
ATOM 908 C C . ILE A 1 110 ? 18.827 4.775 -16.198 1.00 72.94 110 ILE A C 1
ATOM 910 O O . ILE A 1 110 ? 19.621 4.732 -17.130 1.00 72.94 110 ILE A O 1
ATOM 914 N N . GLU A 1 111 ? 17.860 3.872 -16.058 1.00 65.25 111 GLU A N 1
ATOM 915 C CA . GLU A 1 111 ? 17.672 2.740 -16.965 1.00 65.25 111 GLU A CA 1
ATOM 916 C C . GLU A 1 111 ? 17.381 3.211 -18.396 1.00 65.25 111 GLU A C 1
ATOM 918 O O . GLU A 1 111 ? 17.982 2.712 -19.341 1.00 65.25 111 GLU A O 1
ATOM 923 N N . ALA A 1 112 ? 16.578 4.267 -18.564 1.00 66.50 112 ALA A N 1
ATOM 924 C CA . ALA A 1 112 ? 16.338 4.887 -19.870 1.00 66.50 112 ALA A CA 1
ATOM 925 C C . ALA A 1 112 ? 17.607 5.470 -20.533 1.00 66.50 112 ALA A C 1
ATOM 927 O O . ALA A 1 112 ? 17.610 5.722 -21.737 1.00 66.50 112 ALA A O 1
ATOM 928 N N . ARG A 1 113 ? 18.679 5.713 -19.765 1.00 65.44 113 ARG A N 1
ATOM 929 C CA . ARG A 1 113 ? 19.972 6.222 -20.258 1.00 65.44 113 ARG A CA 1
ATOM 930 C C . ARG A 1 113 ? 20.976 5.107 -20.553 1.00 65.44 113 ARG A C 1
ATOM 932 O O . ARG A 1 113 ? 21.985 5.384 -21.198 1.00 65.44 113 ARG A O 1
ATOM 939 N N . ILE A 1 114 ? 20.732 3.882 -20.086 1.00 63.28 114 ILE A N 1
ATOM 940 C CA . ILE A 1 114 ? 21.623 2.742 -20.301 1.00 63.28 114 ILE A CA 1
ATOM 941 C C . ILE A 1 114 ? 21.088 1.952 -21.503 1.00 63.28 114 ILE A C 1
ATOM 943 O O . ILE A 1 114 ? 20.048 1.304 -21.391 1.00 63.28 114 ILE A O 1
ATOM 947 N N . PRO A 1 115 ? 21.768 1.967 -22.665 1.00 56.81 115 PRO A N 1
ATOM 948 C CA . PRO A 1 115 ? 21.414 1.082 -23.761 1.00 56.81 115 PRO A CA 1
ATOM 949 C C . PRO A 1 115 ? 21.729 -0.348 -23.322 1.00 56.81 115 PRO A C 1
ATOM 951 O O . PRO A 1 115 ? 22.884 -0.775 -23.328 1.00 56.81 115 PRO A O 1
ATOM 954 N N . VAL A 1 116 ? 20.703 -1.089 -22.904 1.00 58.78 116 VAL A N 1
ATOM 955 C CA . VAL A 1 116 ? 20.820 -2.527 -22.666 1.00 58.78 116 VAL A CA 1
ATOM 956 C C . VAL A 1 116 ? 21.123 -3.166 -24.019 1.00 58.78 116 VAL A C 1
ATOM 958 O O . VAL A 1 116 ? 20.231 -3.376 -24.841 1.00 58.78 116 VAL A O 1
ATOM 961 N N . LYS A 1 117 ? 22.407 -3.439 -24.280 1.00 47.38 117 LYS A N 1
ATOM 962 C CA . LYS A 1 117 ? 22.809 -4.402 -25.303 1.00 47.38 117 LYS A CA 1
ATOM 963 C C . LYS A 1 117 ? 22.315 -5.761 -24.821 1.00 47.38 117 LYS A C 1
ATOM 965 O O . LYS A 1 117 ? 22.964 -6.407 -24.007 1.00 47.38 117 LYS A O 1
ATOM 970 N N . ILE A 1 118 ? 21.124 -6.130 -25.280 1.00 46.00 118 ILE A N 1
ATOM 971 C CA . ILE A 1 118 ? 20.623 -7.497 -25.215 1.00 46.00 118 ILE A CA 1
ATOM 972 C C . ILE A 1 118 ? 21.539 -8.297 -26.149 1.00 46.00 118 ILE A C 1
ATOM 974 O O . ILE A 1 118 ? 21.459 -8.141 -27.367 1.00 46.00 118 ILE A O 1
ATOM 978 N N . GLY A 1 119 ? 22.488 -9.020 -25.558 1.00 37.25 119 GLY A N 1
ATOM 979 C CA . GLY A 1 119 ? 23.207 -10.120 -26.196 1.00 37.25 119 GLY A CA 1
ATOM 980 C C . GLY A 1 119 ? 22.482 -11.422 -25.915 1.00 37.25 119 GLY A C 1
ATOM 981 O O . GLY A 1 119 ? 21.916 -11.528 -24.802 1.00 37.25 119 GLY A O 1
#

Radius of gyration: 22.14 Å; chains: 1; bounding box: 50×27×58 Å

pLDDT: mean 73.58, std 7.15, range [37.25, 85.06]